Protein AF-M5NYI9-F1 (afdb_monomer)

Sequence (81 aa):
MILSEYQNRYEDILNSNFTEKTKDEKLAILMTELEKEFCIPILKNPEWERENRKVLALYRKISMTRSFILNDIEHFKEYVG

Nearest PDB structures (foldseek):
  6xxv-assembly2_F  TM=3.837E-01  e=9.031E-01  Homo sapiens
  3zta-assembly1_A-2  TM=5.373E-01  e=6.144E+00  Neomoorella thermoacetica
  3uum-assembly2_B  TM=4.000E-01  e=7.354E+00  Rattus norvegicus

Structure (mmCIF, N/CA/C/O backbone):
data_AF-M5NYI9-F1
#
_entry.id   AF-M5NYI9-F1
#
loop_
_atom_site.group_PDB
_atom_site.id
_atom_site.type_symbol
_atom_site.label_atom_id
_atom_site.label_alt_id
_atom_site.label_comp_id
_atom_site.label_asym_id
_atom_site.label_entity_id
_atom_site.label_seq_id
_atom_site.pdbx_PDB_ins_code
_atom_site.Cartn_x
_atom_site.Cartn_y
_atom_site.Cartn_z
_atom_site.occupancy
_atom_site.B_iso_or_equiv
_atom_site.auth_seq_id
_atom_site.auth_comp_id
_atom_site.auth_asym_id
_atom_site.auth_atom_id
_atom_site.pdbx_PDB_model_num
ATOM 1 N N . MET A 1 1 ? -1.190 -7.675 11.542 1.00 75.19 1 MET A N 1
ATOM 2 C CA . MET A 1 1 ? -2.523 -7.248 11.038 1.00 75.19 1 MET A CA 1
ATOM 3 C C . MET A 1 1 ? -2.935 -8.202 9.931 1.00 75.19 1 MET A C 1
ATOM 5 O O . MET A 1 1 ? -2.083 -8.646 9.174 1.00 75.19 1 MET A O 1
ATOM 9 N N . ILE A 1 2 ? -4.217 -8.527 9.805 1.00 91.81 2 ILE A N 1
ATOM 10 C CA . ILE A 1 2 ? -4.728 -9.305 8.672 1.00 91.81 2 ILE A CA 1
ATOM 11 C C . ILE A 1 2 ? -4.994 -8.396 7.466 1.00 91.81 2 ILE A C 1
ATOM 13 O O . ILE A 1 2 ? -5.193 -7.191 7.604 1.00 91.81 2 ILE A O 1
ATOM 17 N N . LEU A 1 3 ? -5.027 -8.967 6.259 1.00 93.38 3 LEU A N 1
A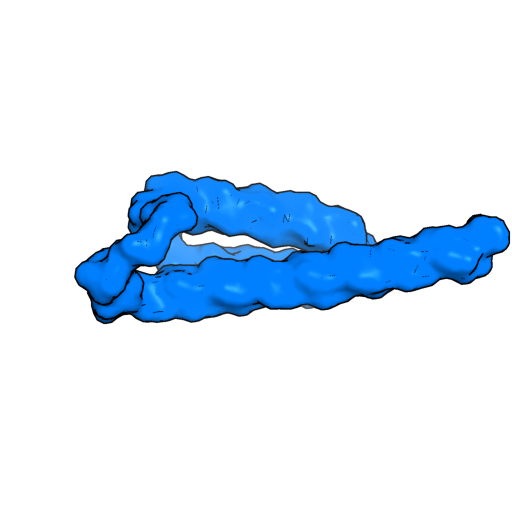TOM 18 C CA . LEU A 1 3 ? -5.138 -8.203 5.007 1.00 93.38 3 LEU A CA 1
ATOM 19 C C . LEU A 1 3 ? -6.346 -7.245 4.961 1.00 93.38 3 LEU A C 1
ATOM 21 O O . LEU A 1 3 ? -6.244 -6.155 4.404 1.00 93.38 3 LEU A O 1
ATOM 25 N N . SER A 1 4 ? -7.477 -7.622 5.563 1.00 94.88 4 SER A N 1
ATOM 26 C CA . SER A 1 4 ? -8.668 -6.765 5.624 1.00 94.88 4 SER A CA 1
ATOM 27 C C . SER A 1 4 ? -8.454 -5.499 6.457 1.00 94.88 4 SER A C 1
ATOM 29 O O . SER A 1 4 ? -9.021 -4.463 6.134 1.00 94.88 4 SER A O 1
ATOM 31 N N . GLU A 1 5 ? -7.606 -5.536 7.487 1.00 96.31 5 GLU A N 1
ATOM 32 C CA . GLU A 1 5 ? -7.281 -4.344 8.281 1.00 96.31 5 GLU A CA 1
ATOM 33 C C . GLU A 1 5 ? -6.466 -3.336 7.460 1.00 96.31 5 GLU A C 1
ATOM 35 O O . GLU A 1 5 ? -6.716 -2.133 7.524 1.00 96.31 5 GLU A O 1
ATOM 40 N N . TYR A 1 6 ? -5.540 -3.818 6.625 1.00 96.81 6 TYR A N 1
ATOM 41 C CA . TYR A 1 6 ? -4.812 -2.968 5.678 1.00 96.81 6 TYR A CA 1
ATOM 42 C C . TYR A 1 6 ? -5.738 -2.351 4.631 1.00 96.81 6 TYR A C 1
ATOM 44 O O . TYR A 1 6 ? -5.561 -1.190 4.266 1.00 96.81 6 TYR A O 1
ATOM 52 N N . GLN A 1 7 ? -6.732 -3.110 4.161 1.00 96.56 7 GLN A N 1
ATOM 53 C CA . GLN A 1 7 ? -7.727 -2.596 3.226 1.00 96.56 7 GLN A CA 1
ATOM 54 C C . GLN A 1 7 ? -8.570 -1.480 3.855 1.00 96.56 7 GLN A C 1
ATOM 56 O O . GLN A 1 7 ? -8.697 -0.422 3.246 1.00 96.56 7 GLN A O 1
ATOM 61 N N . ASN A 1 8 ? -9.052 -1.669 5.085 1.00 97.19 8 ASN A N 1
ATOM 62 C CA . ASN A 1 8 ? -9.805 -0.635 5.796 1.00 97.19 8 ASN A CA 1
ATOM 63 C C . ASN A 1 8 ? -8.958 0.629 5.994 1.00 97.19 8 ASN A C 1
ATOM 65 O O . ASN A 1 8 ? -9.398 1.724 5.664 1.00 97.19 8 ASN A O 1
ATOM 69 N N . ARG A 1 9 ? -7.697 0.486 6.430 1.00 97.38 9 ARG A N 1
ATOM 70 C CA . ARG A 1 9 ? -6.783 1.632 6.583 1.00 97.38 9 ARG A CA 1
ATOM 71 C C . ARG A 1 9 ? -6.539 2.364 5.266 1.00 97.38 9 ARG A C 1
ATOM 73 O O . ARG A 1 9 ? -6.457 3.589 5.261 1.00 97.38 9 ARG A O 1
ATOM 80 N N . TYR A 1 10 ? -6.409 1.637 4.158 1.00 97.19 10 TYR A N 1
ATOM 81 C CA . TYR A 1 10 ? -6.311 2.243 2.831 1.00 97.19 10 TYR A CA 1
ATOM 82 C C . TYR A 1 10 ? -7.555 3.085 2.504 1.00 97.19 10 TYR A C 1
ATOM 84 O O . TYR A 1 10 ? -7.423 4.230 2.070 1.00 97.19 10 TYR A O 1
ATOM 92 N N . GLU A 1 11 ? -8.751 2.545 2.743 1.00 97.31 11 GLU A N 1
ATOM 93 C CA . GLU A 1 11 ? -10.019 3.240 2.498 1.00 97.31 11 GLU A CA 1
ATOM 94 C C . GLU A 1 11 ? -10.199 4.452 3.422 1.00 97.31 11 GLU A C 1
ATOM 96 O O . GLU A 1 11 ? -10.610 5.515 2.957 1.00 97.31 11 GLU A O 1
ATOM 101 N N . ASP A 1 12 ? -9.812 4.348 4.692 1.00 97.69 12 ASP A N 1
ATOM 102 C CA . ASP A 1 12 ? -9.832 5.466 5.640 1.00 97.69 12 ASP A CA 1
ATOM 103 C C . ASP A 1 12 ? -8.897 6.598 5.200 1.00 97.69 12 ASP A C 1
ATOM 105 O O . ASP A 1 12 ? -9.274 7.770 5.228 1.00 97.69 12 ASP A O 1
ATOM 109 N N . ILE A 1 13 ? -7.681 6.273 4.740 1.00 96.75 13 ILE A N 1
ATOM 110 C CA . ILE A 1 13 ? -6.740 7.280 4.228 1.00 96.75 13 ILE A CA 1
ATOM 111 C C . ILE A 1 13 ? -7.340 7.994 3.013 1.00 96.75 13 ILE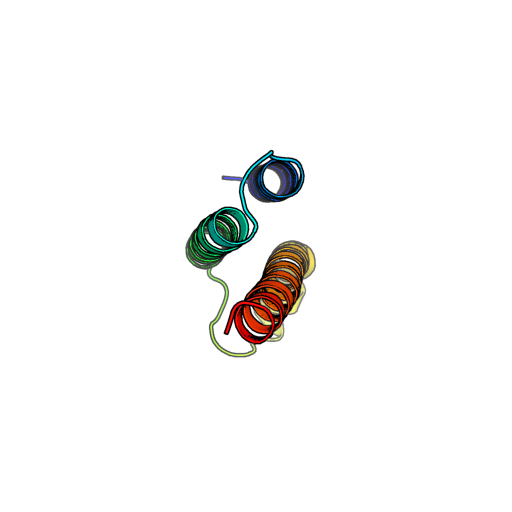 A C 1
ATOM 113 O O . ILE A 1 13 ? -7.269 9.222 2.933 1.00 96.75 13 ILE A O 1
ATOM 117 N N . LEU A 1 14 ? -7.968 7.259 2.094 1.00 93.88 14 LEU A N 1
ATOM 118 C CA . LEU A 1 14 ? -8.592 7.845 0.909 1.00 93.88 14 LEU A CA 1
ATOM 119 C C . LEU A 1 14 ? -9.766 8.770 1.237 1.00 93.88 14 LEU A C 1
ATOM 121 O O . LEU A 1 14 ? -9.837 9.869 0.684 1.00 93.88 14 LEU A O 1
ATOM 125 N N . ASN A 1 15 ? -10.651 8.342 2.136 1.00 95.81 15 ASN A N 1
ATOM 126 C CA . ASN A 1 15 ? -11.872 9.071 2.487 1.00 95.81 15 ASN A CA 1
ATOM 127 C C . ASN A 1 15 ? -11.656 10.160 3.548 1.00 95.81 15 ASN A C 1
ATOM 129 O O . ASN A 1 15 ? -12.558 10.946 3.825 1.00 95.81 15 ASN A O 1
ATOM 133 N N . SER A 1 16 ? -10.467 10.229 4.144 1.00 95.81 16 SER A N 1
ATOM 134 C CA . SER A 1 16 ? -10.114 11.285 5.089 1.00 95.81 16 SER A CA 1
ATOM 135 C C . SER A 1 16 ? -10.025 12.670 4.433 1.00 95.81 16 SER A C 1
ATOM 137 O O . SER A 1 16 ? -9.726 12.819 3.242 1.00 95.81 16 SER A O 1
ATOM 139 N N . ASN A 1 17 ? -10.147 13.700 5.271 1.00 95.38 17 ASN A N 1
ATOM 140 C CA . ASN A 1 17 ? -9.927 15.103 4.906 1.00 95.38 17 ASN A CA 1
ATOM 141 C C . ASN A 1 17 ? -8.433 15.493 4.867 1.00 95.38 17 ASN A C 1
ATOM 143 O O . ASN A 1 17 ? -8.093 16.664 5.026 1.00 95.38 17 ASN A O 1
ATOM 147 N N . PHE A 1 18 ? -7.520 14.528 4.717 1.00 93.81 18 PHE A N 1
ATOM 148 C CA . PHE A 1 18 ? -6.097 14.827 4.562 1.00 93.81 18 PHE A CA 1
ATOM 149 C C . PHE A 1 18 ? -5.818 15.496 3.216 1.00 93.81 18 PHE A C 1
ATOM 151 O O . PHE A 1 18 ? -6.486 15.222 2.218 1.00 93.81 18 PHE A O 1
ATOM 158 N N . THR A 1 19 ? -4.781 16.333 3.182 1.00 92.88 19 THR A N 1
ATOM 159 C CA . THR A 1 19 ? -4.226 16.817 1.917 1.00 92.88 19 THR A CA 1
ATOM 160 C C . THR A 1 19 ? -3.656 15.645 1.127 1.00 92.88 19 THR A C 1
ATOM 162 O O . THR A 1 19 ? -3.257 14.626 1.697 1.00 92.88 19 THR A O 1
ATOM 165 N N . GLU A 1 20 ? -3.569 15.799 -0.188 1.00 90.88 20 GLU A N 1
ATOM 166 C CA . GLU A 1 20 ? -3.005 14.778 -1.068 1.00 90.88 20 GLU A CA 1
ATOM 167 C C . GLU A 1 20 ? -1.580 14.382 -0.673 1.00 90.88 20 GLU A C 1
ATOM 169 O O . GLU A 1 20 ? -1.272 13.196 -0.596 1.00 90.88 20 GLU A O 1
ATOM 174 N N . LYS A 1 21 ? -0.747 15.353 -0.275 1.00 90.56 21 LYS A N 1
ATOM 175 C CA . LYS A 1 21 ? 0.599 15.085 0.252 1.00 90.56 21 LYS A CA 1
ATOM 176 C C . LYS A 1 21 ? 0.567 14.172 1.482 1.00 90.56 21 LYS A C 1
ATOM 178 O O . LYS A 1 21 ? 1.305 13.195 1.551 1.00 90.56 21 LYS A O 1
ATOM 183 N N . THR A 1 22 ? -0.301 14.460 2.451 1.00 94.25 22 THR A N 1
ATOM 184 C CA . THR A 1 22 ? -0.427 13.627 3.656 1.00 94.25 22 THR A CA 1
ATOM 185 C C . THR A 1 22 ? -1.019 12.252 3.337 1.00 94.25 22 THR A C 1
ATOM 187 O O . THR A 1 22 ? -0.652 11.267 3.982 1.00 94.25 22 THR A O 1
ATOM 190 N N . LYS A 1 23 ? -1.911 12.150 2.341 1.00 94.94 23 LYS A N 1
ATOM 191 C CA . LYS A 1 23 ? -2.392 10.855 1.840 1.00 94.94 23 LYS A CA 1
ATOM 192 C C . LYS A 1 23 ? -1.241 10.054 1.236 1.00 94.94 23 LYS A C 1
ATOM 194 O O . LYS A 1 23 ? -1.078 8.904 1.629 1.00 94.94 23 LYS A O 1
ATOM 199 N N . ASP A 1 24 ? -0.409 10.646 0.378 1.00 94.50 24 ASP A N 1
ATOM 200 C CA . ASP A 1 24 ? 0.766 9.967 -0.190 1.00 94.50 24 ASP A CA 1
ATOM 201 C C . ASP A 1 24 ? 1.711 9.438 0.899 1.00 94.50 24 ASP A C 1
ATOM 203 O O . ASP A 1 24 ? 2.033 8.250 0.899 1.00 94.50 24 ASP A O 1
ATOM 207 N N . GLU A 1 25 ? 2.076 10.272 1.877 1.00 95.06 25 GLU A N 1
ATOM 208 C CA . GLU A 1 25 ? 2.949 9.877 2.993 1.00 95.06 25 GLU A CA 1
ATOM 209 C C . GLU A 1 25 ? 2.367 8.691 3.783 1.00 95.06 25 GLU A C 1
ATOM 211 O O . GLU A 1 25 ? 3.064 7.717 4.079 1.00 95.06 25 GLU A O 1
ATOM 216 N N . LYS A 1 26 ? 1.065 8.725 4.095 1.00 97.38 26 LYS A N 1
ATOM 217 C CA . LYS A 1 26 ? 0.389 7.635 4.819 1.00 97.38 26 LYS A CA 1
ATOM 218 C C . LYS A 1 26 ? 0.285 6.358 3.992 1.00 97.38 26 LYS A C 1
ATOM 220 O O . LYS A 1 26 ? 0.457 5.270 4.539 1.00 97.38 26 LYS A O 1
ATOM 225 N N . LEU A 1 27 ? 0.017 6.476 2.694 1.00 97.00 27 LEU A N 1
ATOM 226 C CA . LEU A 1 27 ? -0.017 5.338 1.779 1.00 97.00 27 LEU A CA 1
ATOM 227 C C . LEU A 1 27 ? 1.378 4.723 1.606 1.00 97.00 27 LEU A C 1
ATOM 229 O O . LEU A 1 27 ? 1.488 3.501 1.542 1.00 97.00 27 LEU A O 1
ATOM 233 N N . ALA A 1 28 ? 2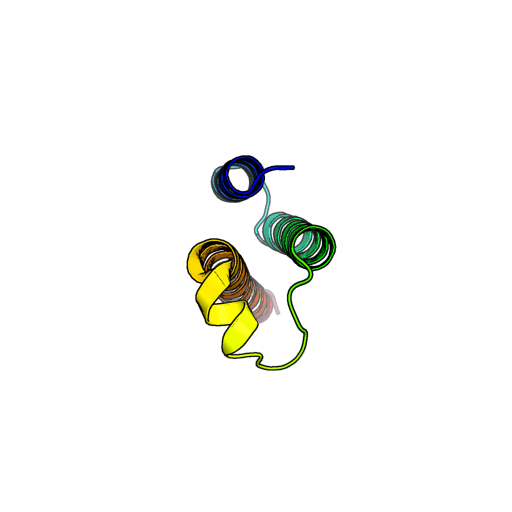.441 5.533 1.590 1.00 95.88 28 ALA A N 1
ATOM 234 C CA . ALA A 1 28 ? 3.821 5.053 1.557 1.00 95.88 28 ALA A CA 1
ATOM 235 C C . ALA A 1 28 ? 4.149 4.209 2.798 1.00 95.88 28 ALA A C 1
ATOM 237 O O . ALA A 1 28 ? 4.655 3.095 2.672 1.00 95.88 28 ALA A O 1
ATOM 238 N N . ILE A 1 29 ? 3.777 4.696 3.987 1.00 96.88 29 ILE A N 1
ATOM 239 C CA . ILE A 1 29 ? 3.932 3.950 5.244 1.00 96.88 29 ILE A CA 1
ATOM 240 C C . ILE A 1 29 ? 3.146 2.633 5.189 1.00 96.88 29 ILE A C 1
ATOM 242 O O . ILE A 1 29 ? 3.690 1.584 5.530 1.00 96.88 29 ILE A O 1
ATOM 246 N N . LEU A 1 30 ? 1.898 2.664 4.708 1.00 96.81 30 LEU A N 1
ATOM 247 C CA . LEU A 1 30 ? 1.057 1.470 4.588 1.00 96.81 30 LEU A CA 1
ATOM 248 C C . LEU A 1 30 ? 1.675 0.413 3.654 1.00 96.81 30 LEU A C 1
ATOM 250 O O . LEU A 1 30 ? 1.594 -0.781 3.942 1.00 96.81 30 LEU A O 1
ATOM 254 N N . MET A 1 31 ? 2.325 0.835 2.563 1.00 95.31 31 MET A N 1
ATOM 255 C CA . MET A 1 31 ? 3.073 -0.068 1.680 1.00 95.31 31 MET A CA 1
ATOM 256 C C . MET A 1 31 ? 4.261 -0.708 2.402 1.00 95.31 31 MET A C 1
ATOM 258 O O . MET A 1 31 ? 4.408 -1.924 2.334 1.00 95.31 31 MET A O 1
ATOM 262 N N . THR A 1 32 ? 5.052 0.070 3.146 1.00 95.75 32 THR A N 1
ATOM 263 C CA . THR A 1 32 ? 6.184 -0.458 3.929 1.00 95.75 32 THR A CA 1
ATOM 264 C C . THR A 1 32 ? 5.750 -1.458 4.997 1.00 95.75 32 THR A C 1
ATOM 266 O O . THR A 1 32 ? 6.451 -2.434 5.266 1.00 95.75 32 THR A O 1
ATOM 269 N N . GLU A 1 33 ? 4.589 -1.248 5.612 1.00 96.12 33 GLU A N 1
ATOM 270 C CA . GLU A 1 33 ? 4.018 -2.215 6.549 1.00 96.12 33 GLU A CA 1
ATOM 271 C C . GLU A 1 33 ? 3.563 -3.501 5.839 1.00 96.12 33 GLU A C 1
ATOM 273 O O . GLU A 1 33 ? 3.832 -4.588 6.346 1.00 96.12 33 GLU A O 1
ATOM 278 N N . LEU A 1 34 ? 2.928 -3.402 4.663 1.00 94.69 34 LEU A N 1
ATOM 279 C CA . LEU A 1 34 ? 2.543 -4.567 3.852 1.00 94.69 34 LEU A CA 1
ATOM 280 C C . LEU A 1 34 ? 3.757 -5.385 3.390 1.00 94.69 34 LEU A C 1
ATOM 282 O O . LEU A 1 34 ? 3.714 -6.613 3.429 1.00 94.69 34 LEU A O 1
ATOM 286 N N . GLU A 1 35 ? 4.833 -4.718 2.968 1.00 94.31 35 GLU A N 1
ATOM 287 C CA . GLU A 1 35 ? 6.075 -5.364 2.525 1.00 94.31 35 GLU A CA 1
ATOM 288 C C . GLU A 1 35 ? 6.680 -6.234 3.618 1.00 94.31 35 GLU A C 1
ATOM 290 O O . GLU A 1 35 ? 7.059 -7.376 3.359 1.00 94.31 35 GLU A O 1
ATOM 295 N N . LYS A 1 36 ? 6.734 -5.697 4.841 1.00 94.44 36 LYS A N 1
ATOM 296 C CA . LYS A 1 36 ? 7.283 -6.393 6.006 1.00 94.44 36 LYS A CA 1
ATOM 297 C C . LYS A 1 36 ? 6.386 -7.536 6.466 1.00 94.44 36 LYS A C 1
ATOM 299 O O . LYS A 1 36 ? 6.893 -8.622 6.713 1.00 94.44 36 LYS A O 1
ATOM 304 N N . GLU A 1 37 ? 5.080 -7.300 6.569 1.00 96.19 37 GLU A N 1
ATOM 305 C CA . GLU A 1 37 ? 4.139 -8.279 7.130 1.00 96.19 37 GLU A CA 1
ATOM 306 C C . GLU A 1 37 ? 3.922 -9.480 6.198 1.00 96.19 37 GLU A C 1
ATOM 308 O O . GLU A 1 37 ? 3.844 -10.618 6.652 1.00 96.19 37 GLU A O 1
ATOM 313 N N . PHE A 1 38 ? 3.845 -9.244 4.884 1.00 94.81 38 PHE A N 1
ATOM 314 C CA . PHE A 1 38 ? 3.571 -10.293 3.893 1.00 94.81 38 PHE A CA 1
ATOM 315 C C . PHE A 1 38 ? 4.811 -10.741 3.112 1.00 94.81 38 PHE A C 1
ATOM 317 O O . PHE A 1 38 ? 4.689 -11.501 2.147 1.00 94.81 38 PHE A O 1
ATOM 324 N N . CYS A 1 39 ? 5.996 -10.277 3.519 1.00 94.62 39 CYS A N 1
ATOM 325 C CA . CYS A 1 39 ? 7.274 -10.578 2.876 1.00 94.62 39 CYS A CA 1
ATOM 326 C C . CYS A 1 39 ? 7.224 -10.346 1.358 1.00 94.62 39 CYS A C 1
ATOM 328 O O . CYS A 1 39 ? 7.622 -11.216 0.578 1.00 94.62 39 CYS A O 1
ATOM 330 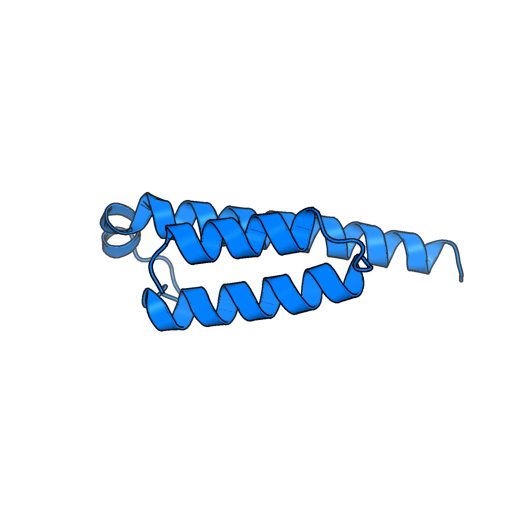N N . ILE A 1 40 ? 6.683 -9.198 0.934 1.00 91.81 40 ILE A N 1
ATO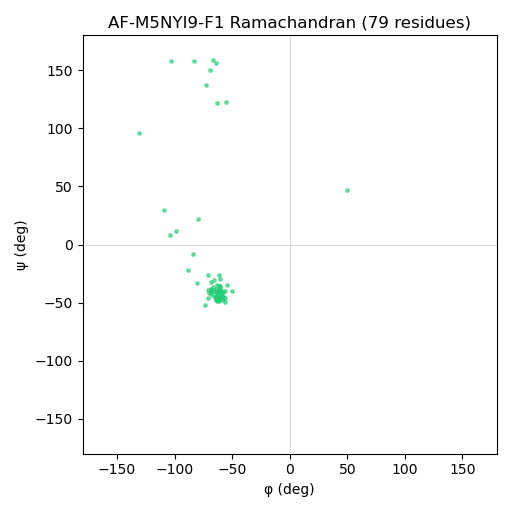M 331 C CA . ILE A 1 40 ? 6.539 -8.881 -0.490 1.00 91.81 40 ILE A CA 1
ATOM 332 C C . ILE A 1 40 ? 7.944 -8.798 -1.105 1.00 91.81 40 ILE A C 1
ATOM 334 O O . ILE A 1 40 ? 8.767 -7.999 -0.650 1.00 91.81 40 ILE A O 1
ATOM 338 N N . PRO A 1 41 ? 8.252 -9.609 -2.127 1.00 89.31 41 PRO A N 1
ATOM 339 C CA . PRO A 1 41 ? 9.573 -9.616 -2.723 1.00 89.31 41 PRO A CA 1
ATOM 340 C C . PRO A 1 41 ? 9.791 -8.355 -3.563 1.00 89.31 41 PRO A C 1
ATOM 342 O O . PRO A 1 41 ? 8.932 -7.948 -4.343 1.00 89.31 41 PRO A O 1
ATOM 345 N N . ILE A 1 42 ? 10.983 -7.767 -3.431 1.00 83.81 42 ILE A N 1
ATOM 346 C CA . ILE A 1 42 ? 11.404 -6.574 -4.189 1.00 83.81 42 ILE A CA 1
ATOM 347 C C . ILE A 1 42 ? 11.456 -6.879 -5.695 1.00 83.81 42 ILE A C 1
ATOM 349 O O . ILE A 1 42 ? 11.161 -6.030 -6.533 1.00 83.81 42 ILE A O 1
ATOM 353 N N . LEU A 1 43 ? 11.839 -8.109 -6.040 1.00 85.88 43 LEU A N 1
ATOM 354 C CA . LEU A 1 43 ? 11.899 -8.604 -7.409 1.00 85.88 43 LEU A CA 1
ATOM 355 C C . LEU A 1 43 ? 10.709 -9.513 -7.706 1.00 85.88 43 LEU A C 1
ATOM 357 O O . LEU A 1 43 ? 10.118 -10.121 -6.814 1.00 85.88 43 LEU A O 1
ATOM 361 N N . LYS A 1 44 ? 10.396 -9.652 -8.994 1.00 84.75 44 LYS A N 1
ATOM 362 C CA . LYS A 1 44 ? 9.331 -10.535 -9.464 1.00 84.75 44 LYS A CA 1
ATOM 363 C C . LYS A 1 44 ? 9.556 -11.967 -8.969 1.00 84.75 44 LYS A C 1
ATOM 365 O O . LYS A 1 44 ? 10.570 -12.583 -9.289 1.00 84.75 44 LYS A O 1
ATOM 370 N N . ASN A 1 45 ? 8.574 -12.503 -8.250 1.00 93.25 45 ASN A N 1
ATOM 371 C CA . ASN A 1 45 ? 8.565 -13.880 -7.774 1.00 93.25 45 ASN A CA 1
ATOM 372 C C . ASN A 1 45 ? 7.214 -14.532 -8.130 1.00 93.25 45 ASN A C 1
ATOM 374 O O . ASN A 1 45 ? 6.244 -14.383 -7.384 1.00 93.25 45 ASN A O 1
ATOM 378 N N . PRO A 1 46 ? 7.136 -15.259 -9.259 1.00 92.56 46 PRO A N 1
ATOM 379 C CA . PRO A 1 46 ? 5.882 -15.827 -9.753 1.00 92.56 46 PRO A CA 1
ATOM 380 C C . PRO A 1 46 ? 5.214 -16.830 -8.806 1.00 92.56 46 PRO A C 1
ATOM 382 O O . PRO A 1 46 ? 4.001 -17.029 -8.888 1.00 92.56 46 PRO A O 1
ATOM 385 N N . GLU A 1 47 ? 5.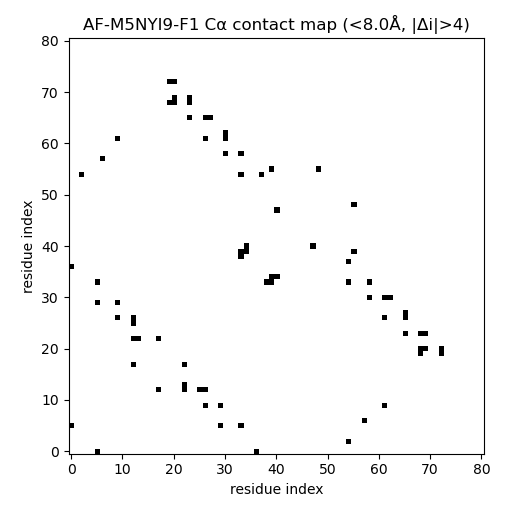990 -17.497 -7.952 1.00 94.12 47 GLU A N 1
ATOM 386 C CA . GLU A 1 47 ? 5.471 -18.452 -6.971 1.00 94.12 47 GLU A CA 1
ATOM 387 C C . GLU A 1 47 ? 4.771 -17.703 -5.840 1.00 94.12 47 GLU A C 1
ATOM 389 O O . GLU A 1 47 ? 3.575 -17.907 -5.624 1.00 94.12 47 GLU A O 1
ATOM 394 N N . TRP A 1 48 ? 5.455 -16.725 -5.240 1.00 94.56 48 TRP A N 1
ATOM 395 C CA . TRP A 1 48 ? 4.868 -15.863 -4.216 1.00 94.56 48 TRP A CA 1
ATOM 396 C C . TRP A 1 48 ? 3.639 -15.105 -4.741 1.00 94.56 48 TRP A C 1
ATOM 398 O O . TRP A 1 48 ? 2.611 -15.056 -4.065 1.00 94.56 48 TRP A O 1
ATOM 408 N N . GLU A 1 49 ? 3.698 -14.562 -5.966 1.00 92.94 49 GLU A N 1
ATOM 409 C CA . GLU A 1 49 ? 2.577 -13.838 -6.591 1.00 92.94 49 GLU A CA 1
ATOM 410 C C . GLU A 1 49 ? 1.337 -14.730 -6.753 1.00 92.94 49 GLU A C 1
ATOM 412 O O . GLU A 1 49 ? 0.202 -14.259 -6.627 1.00 92.94 49 GLU A O 1
ATOM 417 N N . ARG A 1 50 ? 1.534 -16.024 -7.038 1.00 94.44 50 ARG A N 1
ATOM 418 C CA . ARG A 1 50 ? 0.437 -16.980 -7.224 1.00 94.44 50 ARG A CA 1
ATOM 419 C C . ARG A 1 50 ? -0.301 -17.249 -5.920 1.00 94.44 50 ARG A C 1
ATOM 421 O O . ARG A 1 50 ? -1.526 -17.357 -5.959 1.00 94.44 50 ARG A O 1
ATOM 428 N N . GLU A 1 51 ? 0.428 -17.337 -4.815 1.00 95.06 51 GLU A N 1
ATOM 429 C CA . 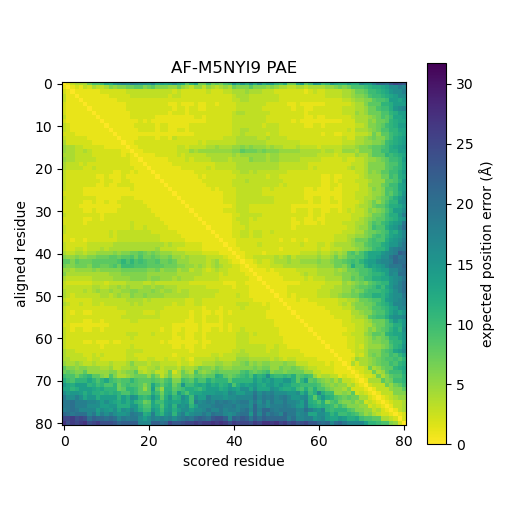GLU A 1 51 ? -0.118 -17.603 -3.482 1.00 95.06 51 GLU A CA 1
ATOM 430 C C . GLU A 1 51 ? -0.699 -16.336 -2.835 1.00 95.06 51 GLU A C 1
ATOM 432 O O . GLU A 1 51 ? -1.734 -16.388 -2.174 1.00 95.06 51 GLU A O 1
ATOM 437 N N . ASN A 1 52 ? -0.111 -15.168 -3.110 1.00 95.69 52 ASN A N 1
ATOM 438 C CA . ASN A 1 52 ? -0.420 -13.910 -2.425 1.00 95.69 52 ASN A CA 1
ATOM 439 C C . ASN A 1 52 ? -1.176 -12.900 -3.301 1.00 95.69 52 ASN A C 1
ATOM 441 O O . ASN A 1 52 ? -1.084 -11.688 -3.102 1.00 95.69 52 ASN A O 1
ATOM 445 N N . ARG A 1 53 ? -1.979 -13.379 -4.262 1.00 94.31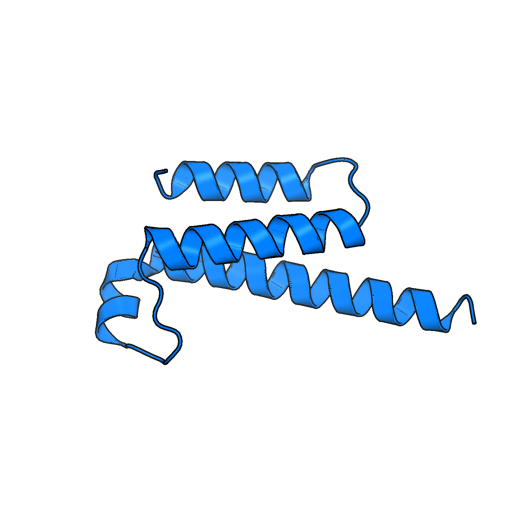 53 ARG A N 1
ATOM 446 C CA . ARG A 1 53 ? -2.689 -12.530 -5.245 1.00 94.31 53 ARG A CA 1
ATOM 447 C C . ARG A 1 53 ? -3.462 -11.369 -4.619 1.00 94.31 53 ARG A C 1
ATOM 449 O O . ARG A 1 53 ? -3.468 -10.278 -5.178 1.00 94.31 53 ARG A O 1
ATOM 456 N N . LYS A 1 54 ? -4.117 -11.591 -3.474 1.00 95.12 54 LYS A N 1
ATOM 457 C CA . LYS A 1 54 ? -4.907 -10.553 -2.787 1.00 95.12 54 LYS A CA 1
ATOM 458 C C . LYS A 1 54 ? -4.020 -9.465 -2.172 1.00 95.12 54 LYS A C 1
ATOM 460 O O . LYS A 1 54 ? -4.334 -8.287 -2.310 1.00 95.12 54 LYS A O 1
ATOM 465 N N . VAL A 1 55 ? -2.906 -9.857 -1.550 1.00 95.25 55 VAL A N 1
ATOM 466 C CA . VAL A 1 55 ? -1.904 -8.927 -1.005 1.00 95.25 55 VAL A CA 1
ATOM 467 C C . VAL A 1 55 ? -1.317 -8.092 -2.138 1.00 95.25 55 VAL A C 1
ATOM 469 O O . VAL A 1 55 ? -1.310 -6.866 -2.070 1.00 95.25 55 VAL A O 1
ATOM 472 N N . LEU A 1 56 ? -0.908 -8.754 -3.222 1.00 93.19 56 LEU A N 1
ATOM 473 C CA . LEU A 1 56 ? -0.355 -8.101 -4.402 1.00 93.19 56 LEU A CA 1
ATOM 474 C C . LEU A 1 56 ? -1.350 -7.129 -5.048 1.00 93.19 56 LEU A C 1
ATOM 476 O O . LEU A 1 56 ? -0.963 -6.036 -5.455 1.00 93.19 56 LEU A O 1
ATOM 480 N N . ALA A 1 57 ? -2.628 -7.504 -5.136 1.00 94.62 57 ALA A N 1
ATOM 481 C CA . ALA A 1 57 ? -3.673 -6.638 -5.669 1.00 94.62 57 ALA A CA 1
ATOM 482 C C . ALA A 1 57 ? -3.838 -5.364 -4.828 1.00 94.62 57 ALA A C 1
ATOM 484 O O . ALA A 1 57 ? -3.875 -4.271 -5.393 1.00 94.62 57 ALA A O 1
ATOM 485 N N . LEU A 1 58 ? -3.879 -5.485 -3.496 1.00 95.31 58 LEU A N 1
ATOM 486 C CA . LEU A 1 58 ? -3.955 -4.327 -2.603 1.00 95.31 58 LEU A CA 1
ATOM 487 C C . LEU A 1 58 ? -2.700 -3.452 -2.712 1.00 95.31 58 LEU A C 1
ATOM 489 O O . LEU A 1 58 ? -2.812 -2.243 -2.891 1.00 95.31 58 LEU A O 1
ATOM 493 N N . TYR A 1 59 ? -1.513 -4.060 -2.681 1.00 94.75 59 TYR A N 1
ATOM 494 C CA . TYR A 1 59 ? -0.243 -3.347 -2.803 1.00 94.75 59 TYR A CA 1
ATOM 495 C C . TYR A 1 59 ? -0.158 -2.552 -4.118 1.00 94.75 59 TYR A C 1
ATOM 497 O O . TYR A 1 59 ? 0.167 -1.363 -4.113 1.00 94.75 59 TYR A O 1
ATOM 505 N N . ARG A 1 60 ? -0.547 -3.163 -5.249 1.00 92.94 60 ARG A N 1
ATOM 506 C CA . ARG A 1 60 ? -0.626 -2.477 -6.552 1.00 92.94 60 ARG A CA 1
ATOM 507 C C . ARG A 1 60 ? -1.662 -1.354 -6.552 1.00 92.94 60 ARG A C 1
ATOM 509 O O . ARG A 1 60 ? -1.380 -0.284 -7.080 1.00 92.94 60 ARG A O 1
ATOM 516 N N . LYS A 1 61 ? -2.830 -1.566 -5.939 1.00 94.31 61 LYS A N 1
ATOM 517 C CA . LYS A 1 61 ? -3.883 -0.544 -5.823 1.00 94.31 61 LYS A CA 1
ATOM 518 C C . LYS A 1 61 ? -3.381 0.695 -5.071 1.00 94.31 61 LYS A C 1
ATOM 520 O O . LYS A 1 61 ? -3.600 1.819 -5.524 1.00 94.31 61 LYS A O 1
ATOM 525 N N . ILE A 1 62 ? -2.662 0.493 -3.965 1.00 94.38 62 ILE A N 1
ATOM 526 C CA . ILE A 1 62 ? -2.040 1.578 -3.195 1.00 94.38 62 ILE A CA 1
ATOM 527 C C . ILE A 1 62 ? -0.976 2.289 -4.038 1.00 94.38 62 ILE A C 1
ATOM 529 O O . ILE A 1 62 ? -1.006 3.512 -4.149 1.00 94.38 62 ILE A O 1
ATOM 533 N N . SER A 1 63 ? -0.085 1.534 -4.687 1.00 92.50 63 SER A N 1
ATOM 534 C CA . SER A 1 63 ? 0.962 2.091 -5.550 1.00 92.50 63 SER A CA 1
ATOM 535 C C . SER A 1 63 ? 0.393 2.975 -6.667 1.00 92.50 63 SER A C 1
ATOM 537 O O . SER A 1 63 ? 0.855 4.100 -6.836 1.00 92.50 63 SER A O 1
ATOM 539 N N . MET A 1 64 ? -0.652 2.523 -7.367 1.00 91.38 64 MET A N 1
ATOM 540 C CA . MET A 1 64 ? -1.314 3.305 -8.421 1.00 91.38 64 MET A CA 1
ATOM 541 C C . MET A 1 64 ? -1.957 4.585 -7.882 1.00 91.38 64 MET A C 1
ATOM 543 O O . MET A 1 64 ? -1.858 5.637 -8.507 1.00 91.38 64 MET A O 1
ATOM 547 N N . THR A 1 65 ? -2.588 4.503 -6.708 1.00 93.00 65 THR A N 1
ATOM 548 C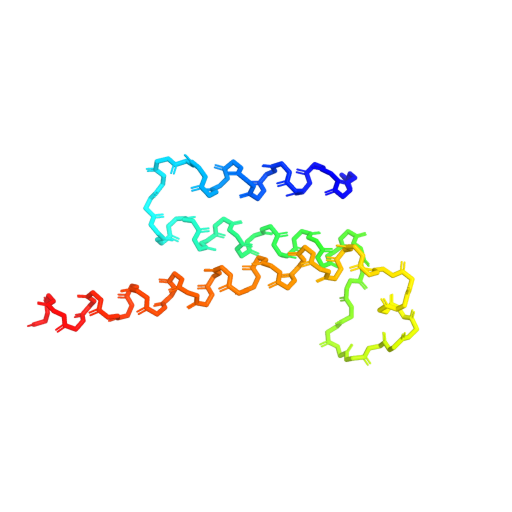 CA . THR A 1 65 ? -3.205 5.660 -6.042 1.00 93.00 65 THR A CA 1
ATOM 549 C C . THR A 1 65 ? -2.158 6.737 -5.748 1.00 93.00 65 THR A C 1
ATOM 551 O O . THR A 1 65 ? -2.385 7.913 -6.016 1.00 93.00 65 THR A O 1
ATOM 554 N N . ARG A 1 66 ? -0.990 6.333 -5.237 1.00 93.06 66 ARG A N 1
ATOM 555 C CA . ARG A 1 66 ? 0.124 7.248 -4.962 1.00 93.06 66 ARG A CA 1
ATOM 556 C C . ARG A 1 66 ? 0.672 7.892 -6.230 1.00 93.06 66 ARG A C 1
ATOM 558 O O . ARG A 1 66 ? 0.880 9.097 -6.242 1.00 93.06 66 ARG A O 1
ATOM 565 N N . SER A 1 67 ? 0.858 7.121 -7.305 1.00 86.94 67 SER A N 1
ATOM 566 C CA . SER A 1 67 ? 1.297 7.674 -8.594 1.00 86.94 67 SER A CA 1
ATOM 567 C C . SER A 1 67 ? 0.333 8.733 -9.128 1.00 86.94 67 SER A C 1
ATOM 569 O O . SER A 1 67 ? 0.782 9.755 -9.629 1.00 86.94 67 SER A O 1
ATOM 571 N N . PHE A 1 68 ? -0.979 8.522 -8.987 1.00 85.44 68 PHE A N 1
ATOM 572 C CA . PHE A 1 68 ? -1.976 9.519 -9.376 1.00 85.44 68 PHE A CA 1
ATOM 573 C C . PHE A 1 68 ? -1.855 10.807 -8.545 1.00 85.44 68 PHE A C 1
ATOM 575 O O . PHE A 1 68 ? -1.759 11.888 -9.113 1.00 85.44 68 PHE A O 1
ATOM 582 N N . ILE A 1 69 ? -1.776 10.675 -7.218 1.00 81.31 69 ILE A N 1
ATOM 583 C CA . ILE A 1 69 ? -1.621 11.804 -6.288 1.00 81.31 69 ILE A CA 1
ATOM 584 C C . ILE A 1 69 ? -0.342 12.609 -6.568 1.00 81.31 69 ILE A C 1
ATOM 586 O O . ILE A 1 69 ? -0.364 13.836 -6.568 1.00 81.31 69 ILE A O 1
ATOM 590 N N . LEU A 1 70 ? 0.786 11.932 -6.791 1.00 76.94 70 LEU A N 1
ATOM 591 C CA . LEU A 1 70 ? 2.060 12.604 -7.045 1.00 76.94 70 LEU A CA 1
ATOM 592 C C . LEU A 1 70 ? 2.017 13.410 -8.346 1.00 76.94 70 LEU A C 1
ATOM 594 O O . LEU A 1 70 ? 2.473 14.550 -8.344 1.00 76.94 70 LEU A O 1
ATOM 598 N N . ASN A 1 71 ? 1.404 12.865 -9.401 1.00 76.06 71 ASN A N 1
ATOM 599 C CA . ASN A 1 71 ? 1.216 13.586 -10.659 1.00 76.06 71 ASN A CA 1
ATOM 600 C C . ASN A 1 71 ? 0.342 14.844 -10.480 1.00 76.06 71 ASN A C 1
ATOM 602 O O . ASN A 1 71 ? 0.645 15.872 -11.078 1.00 76.06 71 ASN A O 1
ATOM 606 N N . ASP A 1 72 ? -0.709 14.790 -9.651 1.00 67.38 72 ASP A N 1
ATOM 607 C CA . ASP A 1 72 ? -1.576 15.951 -9.377 1.00 67.38 72 ASP A CA 1
ATOM 608 C C . ASP A 1 72 ? -0.826 17.051 -8.602 1.00 67.38 72 ASP A C 1
ATOM 610 O O . ASP A 1 72 ? -0.836 18.224 -8.980 1.00 67.38 72 ASP A O 1
ATOM 614 N N . ILE A 1 73 ? -0.044 16.660 -7.587 1.00 67.75 73 ILE A N 1
ATOM 615 C CA . ILE A 1 73 ? 0.814 17.578 -6.820 1.00 67.75 73 ILE A CA 1
ATOM 616 C C . ILE A 1 73 ? 1.887 18.223 -7.708 1.00 67.75 73 ILE A C 1
ATOM 618 O O . ILE A 1 73 ? 2.191 19.407 -7.537 1.00 67.75 73 ILE A O 1
ATOM 622 N N . GLU A 1 74 ? 2.514 17.456 -8.604 1.00 68.69 74 GLU A N 1
ATOM 623 C CA . GLU A 1 74 ? 3.498 17.987 -9.552 1.00 68.69 74 GLU A CA 1
ATOM 624 C C . GLU A 1 74 ? 2.856 18.989 -10.509 1.00 68.69 74 GLU A C 1
ATOM 626 O O . GLU A 1 74 ? 3.386 20.089 -10.652 1.00 68.69 74 GLU A O 1
ATOM 631 N N . HIS A 1 75 ? 1.676 18.674 -11.046 1.00 63.97 75 HIS A N 1
ATOM 632 C CA . HIS A 1 75 ? 0.923 19.588 -11.897 1.00 63.97 75 HIS A CA 1
ATOM 633 C C . HIS A 1 75 ? 0.559 20.881 -11.157 1.00 63.97 75 HIS A C 1
ATOM 635 O O . HIS A 1 75 ? 0.809 21.970 -11.662 1.00 63.97 75 HIS A O 1
ATOM 641 N N . PHE A 1 76 ? 0.056 20.799 -9.919 1.00 57.75 76 PHE A N 1
ATOM 642 C CA . PHE A 1 76 ? -0.277 21.982 -9.120 1.00 57.75 76 PHE A CA 1
ATOM 643 C C . PHE A 1 76 ? 0.934 22.903 -8.914 1.00 57.75 76 PHE A C 1
ATOM 645 O O . PHE A 1 76 ? 0.801 24.118 -9.043 1.00 57.75 76 PHE A O 1
ATOM 652 N N . LYS A 1 77 ? 2.131 22.352 -8.661 1.00 61.31 77 LYS A N 1
ATOM 653 C CA . LYS A 1 77 ? 3.364 23.150 -8.518 1.00 61.31 77 LYS A CA 1
ATOM 654 C C . LYS A 1 77 ? 3.718 23.947 -9.776 1.00 61.31 77 LYS A C 1
ATOM 656 O O . LYS A 1 77 ? 4.313 25.009 -9.632 1.00 61.31 77 LYS A O 1
ATOM 661 N N . GLU A 1 78 ? 3.353 23.473 -10.967 1.00 59.72 78 GLU A N 1
ATOM 662 C CA . GLU A 1 78 ? 3.576 24.200 -12.225 1.00 59.72 78 GLU A CA 1
ATOM 663 C C . GLU A 1 78 ? 2.663 25.431 -12.372 1.00 59.72 78 GLU A C 1
ATOM 665 O O . GLU A 1 78 ? 3.046 26.389 -13.036 1.00 59.72 78 GLU A O 1
ATOM 670 N N . TYR A 1 79 ? 1.484 25.449 -11.736 1.00 55.62 79 TYR A N 1
ATOM 671 C CA . TYR A 1 79 ? 0.542 26.582 -11.805 1.00 55.62 79 TYR A CA 1
ATOM 672 C C . TYR A 1 79 ? 0.772 27.667 -10.757 1.00 55.62 79 TYR A C 1
ATOM 674 O O . TYR A 1 79 ? 0.302 28.789 -10.939 1.00 55.62 79 TYR A O 1
ATOM 682 N N . VAL A 1 80 ? 1.438 27.344 -9.646 1.00 59.22 80 VAL A N 1
ATOM 683 C CA . VAL A 1 80 ? 1.751 28.319 -8.582 1.00 59.22 80 VAL A CA 1
ATOM 684 C C . VAL A 1 80 ? 3.190 28.851 -8.684 1.00 59.22 80 VAL A C 1
ATOM 686 O O . VAL A 1 80 ? 3.675 29.476 -7.740 1.00 59.22 80 VAL A O 1
ATOM 689 N N . GLY A 1 81 ? 3.869 28.576 -9.806 1.00 47.91 81 GLY A N 1
ATOM 690 C CA . GLY A 1 81 ? 5.205 29.074 -10.148 1.00 47.91 81 GLY A CA 1
ATOM 691 C C . GLY A 1 81 ? 5.192 30.437 -10.827 1.00 47.91 81 GLY A C 1
ATOM 692 O O . GLY A 1 81 ? 4.310 30.666 -11.684 1.00 47.91 81 GLY A O 1
#

Mean predicted aligned error: 4.99 Å

Secondary structure (DSSP, 8-state):
--HHHHHHHHHHHHHSS--HHHHHHHHHHHHHHHHHHTT--SS--HHHHHH-HHHHHHHHHHHHHHHHHHHHHHHHHHH--

Foldseek 3Di:
DDPVVLVVQLVCLVPDPDDLVVSLVSLVVSLVVLCVVLVDDPDDDPVSCVVCVSSVVSSVVSVVSNVVSVVVVVVVVVVVD

Organism: NCBI:txid1274524

Solvent-accessible surface area (backbone atoms only — not comparable to full-atom values): 4766 Å² total; per-residue (Å²): 134,58,74,66,57,56,50,49,51,52,52,50,51,69,73,42,93,62,54,64,69,57,37,39,55,52,52,52,53,52,49,56,52,48,34,65,76,68,62,58,66,96,58,98,47,75,67,61,49,68,77,37,47,67,60,52,50,51,51,50,52,52,52,53,52,39,55,53,46,50,53,52,54,54,52,53,54,66,73,77,105

pLDDT: mean 89.07, std 11.69, range [47.91, 97.69]

Radius of gyration: 14.3 Å; Cα contacts (8 Å, |Δi|>4): 39; chains: 1; bounding box: 24×48×23 Å